Protein AF-A0A1Y2AE54-F1 (afdb_monomer_lite)

pLDDT: mean 79.23, std 16.69, range [44.28, 97.12]

Radius of gyration: 22.43 Å; chains: 1; bounding box: 44×47×64 Å

Organism: NCBI:txid1754190

Sequence (179 aa):
MSKLYKEGVAGFPACKELGEVLSFQNQVIIDKADYLFQRYCSKDENDKYCPLSEYDFEEKESKEEFDNAINQTCKSRKCIDTAIEYFNKEINLENKVNEFQSKIKNSNMKRQFNSNDLKSEEKKEAIINFLESDYCSSQSPKKEIVKGNSREISENDAISLNYSGIFFITIALHLYYLI

Foldseek 3Di:
DVQCVVCPQCSDPVCVVVVVVVVLVVVLVVLVVVLLCLQLCFAFPVRHHQLSNPDDPPDPDDPVSVVVSLLSLLLGPSSLVSLLVSLVSVVVSVVVVVVVVVVCVVPPDDDPDDPVPPPCNVVSVVSNCVSPDPSSVVNYDPPPPPPDPDPPPPPPPPPPPPPPCVVVVVVVVVVVVVD

Secondary structure (DSSP, 8-state):
-HHHHHHGGGGSGGGHHHHHHHHHHHHHHHHHHHHHHHHHT-B-TTSPBPHHHH--SSS---HHHHHHHHHHHTT-HHHHHHHHHHHHHHHHHHHHHHHHHHHHHTTT-------TT---HHHHHHHHHHHHSHHHHHHSPP------------TT--------THHHHHHHHHHHHT-

Structure (mmCIF, N/CA/C/O backbone):
data_AF-A0A1Y2AE54-F1
#
_entry.id   AF-A0A1Y2AE54-F1
#
loop_
_atom_site.group_PDB
_atom_site.id
_atom_site.type_symbol
_atom_site.label_atom_id
_atom_site.label_alt_id
_atom_site.label_comp_id
_atom_site.label_asym_id
_atom_site.label_entity_id
_atom_site.label_seq_id
_atom_site.pdbx_PDB_ins_code
_atom_site.Cartn_x
_atom_site.Cartn_y
_atom_site.Cartn_z
_atom_site.occupancy
_atom_site.B_iso_or_equiv
_atom_site.auth_seq_id
_atom_site.auth_comp_id
_atom_site.auth_asym_id
_atom_site.auth_atom_id
_atom_site.pdbx_PDB_model_num
ATOM 1 N N . MET A 1 1 ? 14.045 -11.662 -42.373 1.00 51.47 1 MET A N 1
ATOM 2 C CA . MET A 1 1 ? 12.891 -11.507 -41.454 1.00 51.47 1 MET A CA 1
ATOM 3 C C . MET A 1 1 ? 12.830 -12.542 -40.325 1.00 51.47 1 MET A C 1
ATOM 5 O O . MET A 1 1 ? 12.319 -12.189 -39.275 1.00 51.47 1 MET A O 1
ATOM 9 N N . SER A 1 2 ? 13.368 -13.766 -40.450 1.00 60.09 2 SER A N 1
ATOM 10 C CA . SER A 1 2 ? 13.241 -14.785 -39.380 1.00 60.09 2 SER A CA 1
ATOM 11 C C . SER A 1 2 ? 13.995 -14.473 -38.076 1.00 60.09 2 SER A C 1
ATOM 13 O O . SER A 1 2 ? 13.595 -14.947 -37.019 1.00 60.09 2 SER A O 1
ATOM 15 N N . LYS A 1 3 ? 15.061 -13.665 -38.133 1.00 58.34 3 LYS A N 1
ATOM 16 C CA . LYS A 1 3 ? 15.892 -13.328 -36.967 1.00 58.34 3 LYS A CA 1
ATOM 17 C C . LYS A 1 3 ? 15.163 -12.422 -35.961 1.00 58.34 3 LYS A C 1
ATOM 19 O O . LYS A 1 3 ? 15.177 -12.701 -34.774 1.00 58.34 3 LYS A O 1
ATOM 24 N N . LEU A 1 4 ? 14.406 -11.442 -36.462 1.00 58.03 4 LEU A N 1
ATOM 25 C CA . LEU A 1 4 ? 13.514 -10.571 -35.679 1.00 58.03 4 LEU A CA 1
ATOM 26 C C . LEU A 1 4 ? 12.412 -11.356 -34.950 1.00 58.03 4 LEU A C 1
ATOM 28 O O . LEU A 1 4 ? 12.081 -11.053 -33.812 1.00 58.03 4 LEU A O 1
ATOM 32 N N . TYR A 1 5 ? 11.868 -12.385 -35.601 1.00 57.97 5 TYR A N 1
ATOM 33 C CA . TYR A 1 5 ? 10.798 -13.215 -35.040 1.00 57.97 5 TYR A CA 1
ATOM 34 C C . TYR A 1 5 ? 11.308 -14.212 -33.988 1.00 57.97 5 TYR A C 1
ATOM 36 O O . TYR A 1 5 ? 10.562 -14.599 -33.097 1.00 57.97 5 TYR A O 1
ATOM 44 N N . LYS A 1 6 ? 12.576 -14.637 -34.092 1.00 63.84 6 LYS A N 1
ATOM 45 C CA . LYS A 1 6 ? 13.209 -15.561 -33.138 1.00 63.84 6 LYS A CA 1
ATOM 46 C C . LYS A 1 6 ? 13.850 -14.859 -31.943 1.00 63.84 6 LYS A C 1
ATOM 48 O O . LYS A 1 6 ? 13.811 -15.397 -30.847 1.00 63.84 6 LYS A O 1
ATOM 53 N N . GLU A 1 7 ? 14.457 -13.696 -32.159 1.00 71.62 7 GLU A N 1
ATOM 54 C CA . GLU A 1 7 ? 15.211 -12.966 -31.128 1.00 71.62 7 GLU A CA 1
ATOM 55 C C . GLU A 1 7 ? 14.394 -11.816 -30.509 1.00 71.62 7 GLU A C 1
ATOM 57 O O . GLU A 1 7 ? 14.779 -11.261 -29.481 1.00 71.62 7 GLU A O 1
ATOM 62 N N . GLY A 1 8 ? 13.250 -11.460 -31.108 1.00 72.44 8 GLY A N 1
ATOM 63 C CA . GLY A 1 8 ? 12.409 -10.351 -30.665 1.00 72.44 8 GLY A CA 1
ATOM 64 C C . GLY A 1 8 ? 13.127 -9.000 -30.738 1.00 72.44 8 GLY A C 1
ATOM 65 O O . GLY A 1 8 ? 14.114 -8.822 -31.456 1.00 72.44 8 GLY A O 1
ATOM 66 N N . VAL A 1 9 ? 12.647 -8.027 -29.959 1.00 69.50 9 VAL A N 1
ATOM 67 C CA . VAL A 1 9 ? 13.290 -6.704 -29.846 1.00 69.50 9 VAL A CA 1
ATOM 68 C C . VAL A 1 9 ? 14.679 -6.771 -29.197 1.00 69.50 9 VAL A C 1
ATOM 70 O O . VAL A 1 9 ? 15.500 -5.892 -29.437 1.00 69.50 9 VAL A O 1
ATOM 73 N N . ALA A 1 10 ? 14.989 -7.838 -28.452 1.00 65.50 10 ALA A N 1
ATOM 74 C CA . ALA A 1 10 ? 16.299 -8.058 -27.835 1.00 65.50 10 ALA A CA 1
ATOM 75 C C . ALA A 1 10 ? 17.421 -8.349 -28.854 1.00 65.50 10 ALA A C 1
ATOM 77 O O . ALA A 1 10 ? 18.598 -8.215 -28.523 1.00 65.50 10 ALA A O 1
ATOM 78 N N . GLY A 1 11 ? 17.075 -8.696 -30.102 1.00 73.12 11 GLY A N 1
ATOM 79 C CA . GLY A 1 11 ? 18.039 -8.891 -31.191 1.00 73.12 11 GLY A CA 1
ATOM 80 C C . GLY A 1 11 ? 18.739 -7.604 -31.655 1.00 73.12 11 GLY A C 1
ATOM 81 O O . GLY A 1 11 ? 19.731 -7.674 -32.384 1.00 73.12 11 GLY A O 1
ATOM 82 N N . PHE A 1 12 ? 18.266 -6.423 -31.236 1.00 74.38 12 PHE A N 1
ATOM 83 C CA . PHE A 1 12 ? 18.930 -5.151 -31.520 1.00 74.38 12 PHE A CA 1
ATOM 84 C C . PHE A 1 12 ? 19.841 -4.742 -30.357 1.00 74.38 12 PHE A C 1
ATOM 86 O O . PHE A 1 12 ? 19.345 -4.555 -29.246 1.00 74.38 12 PHE A O 1
ATOM 93 N N . PRO A 1 13 ? 21.146 -4.494 -30.593 1.00 74.12 13 PRO A N 1
ATOM 94 C CA . PRO A 1 13 ? 22.063 -4.022 -29.552 1.00 74.12 13 PRO A CA 1
ATOM 95 C C . PRO A 1 13 ? 21.570 -2.758 -28.834 1.00 74.12 13 PRO A C 1
ATOM 97 O O . PRO A 1 13 ? 21.736 -2.638 -27.625 1.00 74.12 13 PRO A O 1
ATOM 100 N N . ALA A 1 14 ? 20.893 -1.861 -29.560 1.00 69.94 14 ALA A N 1
ATOM 101 C CA . ALA A 1 14 ? 20.285 -0.646 -29.015 1.00 69.94 14 ALA A CA 1
ATOM 102 C C . ALA A 1 14 ? 19.081 -0.906 -28.085 1.00 69.94 14 ALA A C 1
ATOM 104 O O . ALA A 1 14 ? 18.692 -0.024 -27.328 1.00 69.94 14 ALA A O 1
ATOM 105 N N . CYS A 1 15 ? 18.489 -2.102 -28.131 1.00 71.62 15 CYS A N 1
ATOM 106 C CA . CYS A 1 15 ? 17.333 -2.503 -27.328 1.00 71.62 15 CYS A CA 1
ATOM 107 C C . CYS A 1 15 ? 17.693 -3.535 -26.250 1.00 71.62 15 CYS A C 1
ATOM 109 O O . CYS A 1 15 ? 16.804 -4.015 -25.550 1.00 71.62 15 CYS A O 1
ATOM 111 N N . LYS A 1 16 ? 18.978 -3.879 -26.087 1.00 73.06 16 LYS A N 1
ATOM 112 C CA . LYS A 1 16 ? 19.415 -4.856 -25.080 1.00 73.06 16 LYS A CA 1
ATOM 113 C C . LYS A 1 16 ? 19.044 -4.416 -23.657 1.00 73.06 16 LYS A C 1
ATOM 115 O O . LYS A 1 16 ? 18.603 -5.240 -22.867 1.00 73.06 16 LYS A O 1
ATOM 120 N N . GLU A 1 17 ? 19.147 -3.118 -23.369 1.00 73.56 17 GLU A N 1
ATOM 121 C CA . GLU A 1 17 ? 18.760 -2.521 -22.079 1.00 73.56 17 GLU A CA 1
ATOM 122 C C . GLU A 1 17 ? 17.235 -2.350 -21.937 1.00 73.56 17 GLU A C 1
ATOM 124 O O . GLU A 1 17 ? 16.709 -2.301 -20.828 1.00 73.56 17 GLU A O 1
ATOM 129 N N . LEU A 1 18 ? 16.491 -2.330 -23.051 1.00 77.56 18 LEU A N 1
ATOM 130 C CA . LEU A 1 18 ? 15.035 -2.159 -23.037 1.00 77.56 18 LEU A CA 1
ATOM 131 C C . LEU A 1 18 ? 14.323 -3.356 -22.394 1.00 77.56 18 LEU A C 1
ATOM 133 O O . LEU A 1 18 ? 13.308 -3.175 -21.729 1.00 77.56 18 LEU A O 1
ATOM 137 N N . GLY A 1 19 ? 14.859 -4.569 -22.560 1.00 80.50 19 GLY A N 1
ATOM 138 C CA . GLY A 1 19 ? 14.295 -5.771 -21.941 1.00 80.50 19 GLY A CA 1
ATOM 139 C C . GLY A 1 19 ? 14.296 -5.705 -20.411 1.00 80.50 19 GLY A C 1
ATOM 140 O O . GLY A 1 19 ? 13.299 -6.055 -19.785 1.00 80.50 19 GLY A O 1
ATOM 141 N N . GLU A 1 20 ? 15.377 -5.196 -19.816 1.00 82.44 20 GLU A N 1
ATOM 142 C CA . GLU A 1 20 ? 15.493 -5.024 -18.364 1.00 82.44 20 GLU A CA 1
ATOM 143 C C . GLU A 1 20 ? 14.524 -3.951 -17.850 1.00 82.44 20 GLU A C 1
ATOM 145 O O . GLU A 1 20 ? 13.808 -4.184 -16.877 1.00 82.44 20 GLU A O 1
ATOM 150 N N . VAL A 1 21 ? 14.422 -2.818 -18.556 1.00 84.50 21 VAL A N 1
ATOM 151 C CA . VAL A 1 21 ? 13.460 -1.746 -18.240 1.00 84.50 21 VAL A CA 1
ATOM 152 C C . VAL A 1 21 ? 12.022 -2.253 -18.275 1.00 84.50 21 VAL A C 1
ATOM 154 O O . VAL A 1 21 ? 11.271 -2.012 -17.332 1.00 84.50 21 VAL A O 1
ATOM 157 N N . LEU A 1 22 ? 11.639 -2.973 -19.331 1.00 82.75 22 LEU A N 1
ATOM 158 C CA . LEU A 1 22 ? 10.286 -3.511 -19.472 1.00 82.75 22 LEU A CA 1
ATOM 159 C C . LEU A 1 22 ? 9.982 -4.571 -18.410 1.00 82.75 22 LEU A C 1
ATOM 161 O O . LEU A 1 22 ? 8.904 -4.556 -17.822 1.00 82.75 22 LEU A O 1
ATOM 165 N N . SER A 1 23 ? 10.933 -5.466 -18.126 1.00 83.81 23 SER A N 1
ATOM 166 C CA . SER A 1 23 ? 10.771 -6.467 -17.069 1.00 83.81 23 SER A CA 1
ATOM 167 C C . SER A 1 23 ? 10.585 -5.810 -15.704 1.00 83.81 23 SER A C 1
ATOM 169 O O . SER A 1 23 ? 9.710 -6.220 -14.944 1.00 83.81 23 SER A O 1
ATOM 171 N N . PHE A 1 24 ? 11.371 -4.774 -15.401 1.00 88.06 24 PHE A N 1
ATOM 172 C CA . PHE A 1 24 ? 11.239 -4.025 -14.158 1.00 88.06 24 PHE A CA 1
ATOM 173 C C . PHE A 1 24 ? 9.890 -3.302 -14.072 1.00 88.06 24 PHE A C 1
ATOM 175 O O . PHE A 1 24 ? 9.210 -3.399 -13.056 1.00 88.06 24 PHE A O 1
ATOM 182 N N . GLN A 1 25 ? 9.460 -2.626 -15.142 1.00 84.75 25 GLN A N 1
ATOM 183 C CA . GLN A 1 25 ? 8.153 -1.960 -15.190 1.00 84.75 25 GLN A CA 1
ATOM 184 C C . GLN A 1 25 ? 6.997 -2.940 -14.975 1.00 84.75 25 GLN A C 1
ATOM 186 O O . GLN A 1 25 ? 6.091 -2.648 -14.199 1.00 84.75 25 GLN A O 1
ATOM 191 N N . ASN A 1 26 ? 7.046 -4.115 -15.606 1.00 85.75 26 ASN A N 1
ATOM 192 C CA . ASN A 1 26 ? 6.040 -5.154 -15.403 1.00 85.75 26 ASN A CA 1
ATOM 193 C C . AS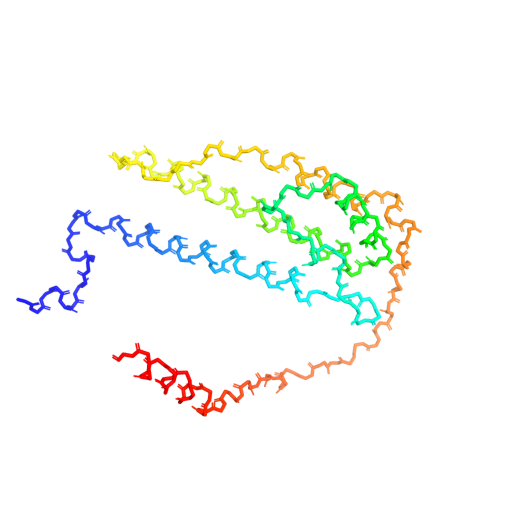N A 1 26 ? 6.018 -5.640 -13.951 1.00 85.75 26 ASN A C 1
ATOM 195 O O . ASN A 1 26 ? 4.940 -5.775 -13.380 1.00 85.75 26 ASN A O 1
ATOM 199 N N . GLN A 1 27 ? 7.188 -5.846 -13.335 1.00 89.69 27 GLN A N 1
ATOM 200 C CA . GLN A 1 27 ? 7.260 -6.226 -11.925 1.00 89.69 27 GLN A CA 1
ATOM 201 C C . GLN A 1 27 ? 6.668 -5.141 -11.021 1.00 89.69 27 GLN A C 1
ATOM 203 O O . GLN A 1 27 ? 5.901 -5.459 -10.124 1.00 89.69 27 GLN A O 1
ATOM 208 N N . VAL A 1 28 ? 6.962 -3.865 -11.284 1.00 89.88 28 VAL A N 1
ATOM 209 C CA . VAL A 1 28 ? 6.393 -2.737 -10.530 1.00 89.88 28 VAL A CA 1
ATOM 210 C C . VAL A 1 28 ? 4.871 -2.695 -10.651 1.00 89.88 28 VAL A C 1
ATOM 212 O O . VAL A 1 28 ? 4.192 -2.454 -9.659 1.00 89.88 28 VAL A O 1
ATOM 215 N N . ILE A 1 29 ? 4.324 -2.942 -11.845 1.00 88.56 29 ILE A N 1
ATOM 216 C CA . ILE A 1 29 ? 2.872 -2.992 -12.066 1.00 88.56 29 ILE A CA 1
ATOM 217 C C . ILE A 1 29 ? 2.244 -4.145 -11.279 1.00 88.56 29 ILE A C 1
ATOM 219 O O . ILE A 1 29 ? 1.209 -3.948 -10.646 1.00 88.56 29 ILE A O 1
ATOM 223 N N . ILE A 1 30 ? 2.866 -5.327 -11.299 1.00 92.88 30 ILE A N 1
ATOM 224 C CA . ILE A 1 30 ? 2.381 -6.506 -10.571 1.00 92.88 30 ILE A CA 1
ATOM 225 C C . ILE A 1 30 ? 2.453 -6.276 -9.058 1.00 92.88 30 ILE A C 1
ATOM 227 O O . ILE A 1 30 ? 1.449 -6.469 -8.381 1.00 92.88 30 ILE A O 1
ATOM 231 N N . ASP A 1 31 ? 3.593 -5.808 -8.542 1.00 91.38 31 ASP A N 1
ATOM 232 C CA . ASP A 1 31 ? 3.779 -5.492 -7.119 1.00 91.38 31 ASP A CA 1
ATOM 233 C C . ASP A 1 31 ? 2.757 -4.434 -6.668 1.00 91.38 31 ASP A C 1
ATOM 235 O O . ASP A 1 31 ? 2.142 -4.579 -5.612 1.00 91.38 31 ASP A O 1
ATOM 239 N N . LYS A 1 32 ? 2.527 -3.398 -7.493 1.00 91.19 32 LYS A N 1
ATOM 240 C CA . LYS A 1 32 ? 1.512 -2.368 -7.235 1.00 91.19 32 LYS A CA 1
ATOM 241 C C . LYS A 1 32 ? 0.103 -2.942 -7.186 1.00 91.19 32 LYS A C 1
ATOM 243 O O . LYS A 1 32 ? -0.657 -2.614 -6.279 1.00 91.19 32 LYS A O 1
ATOM 248 N N . ALA A 1 33 ? -0.252 -3.789 -8.146 1.00 91.94 33 ALA A N 1
ATOM 249 C CA . ALA A 1 33 ? -1.556 -4.433 -8.163 1.00 91.94 33 ALA A CA 1
ATOM 250 C C . ALA A 1 33 ? -1.759 -5.315 -6.921 1.00 91.94 33 ALA A C 1
ATOM 252 O O . ALA A 1 33 ? -2.811 -5.219 -6.297 1.00 91.94 33 ALA A O 1
ATOM 253 N N . ASP A 1 34 ? -0.758 -6.113 -6.532 1.00 93.12 34 ASP A N 1
ATOM 254 C CA . ASP A 1 34 ? -0.827 -7.015 -5.373 1.00 93.12 34 ASP A CA 1
ATOM 255 C C . ASP A 1 34 ? -1.195 -6.274 -4.084 1.00 93.12 34 ASP A C 1
ATOM 257 O O . ASP A 1 34 ? -2.203 -6.591 -3.446 1.00 93.12 34 ASP A O 1
ATOM 261 N N . TYR A 1 35 ? -0.440 -5.231 -3.723 1.00 91.44 35 TYR A N 1
ATOM 262 C CA . TYR A 1 35 ? -0.724 -4.520 -2.478 1.00 91.44 35 TYR A CA 1
ATOM 263 C C . TYR A 1 35 ? -2.010 -3.684 -2.556 1.00 91.44 35 TYR A C 1
ATOM 265 O O . TYR A 1 35 ? -2.676 -3.499 -1.536 1.00 91.44 35 TYR A O 1
ATOM 273 N N . LEU A 1 36 ? -2.398 -3.189 -3.741 1.00 91.88 36 LEU A N 1
ATOM 274 C CA . LEU A 1 36 ? -3.683 -2.507 -3.915 1.00 91.88 36 LEU A CA 1
ATOM 275 C C . LEU A 1 36 ? -4.842 -3.481 -3.702 1.00 91.88 36 LEU A C 1
ATOM 277 O O . LEU A 1 36 ? -5.768 -3.158 -2.964 1.00 91.88 36 LEU A O 1
ATOM 281 N N . PHE A 1 37 ? -4.779 -4.686 -4.274 1.00 93.38 37 PHE A N 1
ATOM 282 C CA . PHE A 1 37 ? -5.780 -5.723 -4.023 1.00 93.38 37 PHE A CA 1
ATOM 283 C C . PHE A 1 37 ? -5.836 -6.099 -2.549 1.00 93.38 37 PHE A C 1
ATOM 285 O O . PHE A 1 37 ? -6.927 -6.183 -1.987 1.00 93.38 37 PHE A O 1
ATOM 292 N N . GLN A 1 38 ? -4.681 -6.269 -1.906 1.00 92.31 38 GLN A N 1
ATOM 293 C CA . GLN A 1 38 ? -4.631 -6.543 -0.477 1.00 92.31 38 GLN A CA 1
ATOM 294 C C . GLN A 1 38 ? -5.362 -5.465 0.327 1.00 92.31 38 GLN A C 1
ATOM 296 O O . GLN A 1 38 ? -6.170 -5.792 1.192 1.00 92.31 38 GLN A O 1
ATOM 301 N N . ARG A 1 39 ? -5.132 -4.187 0.015 1.00 92.94 39 ARG A N 1
ATOM 302 C CA . ARG A 1 39 ? -5.833 -3.070 0.646 1.00 92.94 39 ARG A CA 1
ATOM 303 C C . ARG A 1 39 ? -7.336 -3.111 0.366 1.00 92.94 39 ARG A C 1
ATOM 305 O O . ARG A 1 39 ? -8.116 -3.150 1.316 1.00 92.94 39 ARG A O 1
ATOM 312 N N . TYR A 1 40 ? -7.741 -3.129 -0.904 1.00 94.00 40 TYR A N 1
ATOM 313 C CA . TYR A 1 40 ? -9.147 -3.038 -1.317 1.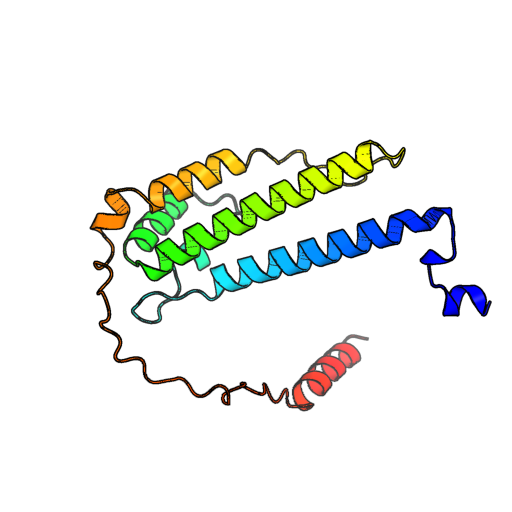00 94.00 40 TYR A CA 1
ATOM 314 C C . TYR A 1 40 ? -9.998 -4.227 -0.865 1.00 94.00 40 TYR A C 1
ATOM 316 O O . TYR A 1 40 ? -11.193 -4.087 -0.628 1.00 94.00 40 TYR A O 1
ATOM 324 N N . CYS A 1 41 ? -9.397 -5.409 -0.742 1.00 95.94 41 CYS A N 1
ATOM 325 C CA . CYS A 1 41 ? -10.107 -6.633 -0.380 1.00 95.94 41 CYS A CA 1
ATOM 326 C C . CYS A 1 41 ? -9.970 -7.008 1.100 1.00 95.94 41 CYS A C 1
ATOM 328 O O . CYS A 1 41 ? -10.467 -8.060 1.510 1.00 95.94 41 CYS A O 1
ATOM 330 N N . SER A 1 42 ? -9.304 -6.179 1.904 1.00 96.12 42 SER A N 1
ATOM 331 C CA . SER A 1 42 ? -9.106 -6.462 3.321 1.00 96.12 42 SER A CA 1
ATOM 332 C C . SER A 1 42 ? -10.375 -6.286 4.138 1.00 96.12 42 SER A C 1
ATOM 334 O O . SER A 1 42 ? -11.166 -5.366 3.920 1.00 96.12 42 SER A O 1
ATOM 336 N N . LYS A 1 43 ? -10.555 -7.192 5.100 1.00 97.06 43 LYS A N 1
ATOM 337 C CA . LYS A 1 43 ? -11.703 -7.210 5.998 1.00 97.06 43 LYS A CA 1
ATOM 338 C C . LYS A 1 43 ? -11.279 -7.311 7.458 1.00 97.06 43 LYS A C 1
ATOM 340 O O . LYS A 1 43 ? -10.263 -7.930 7.785 1.00 97.06 43 LYS A O 1
ATOM 345 N N . ASP A 1 44 ? -12.097 -6.728 8.322 1.00 96.62 44 ASP A N 1
ATOM 346 C CA . ASP A 1 44 ? -11.943 -6.729 9.768 1.00 96.62 44 ASP A CA 1
ATOM 347 C C . ASP A 1 44 ? -12.285 -8.099 10.395 1.00 96.62 44 ASP A C 1
ATOM 349 O O . ASP A 1 44 ? -12.471 -9.130 9.736 1.00 96.62 44 ASP A O 1
ATOM 353 N N . GLU A 1 45 ? -12.320 -8.150 11.724 1.00 95.19 45 GLU A N 1
ATOM 354 C CA . GLU A 1 45 ? -12.695 -9.338 12.491 1.00 95.19 45 GLU A CA 1
ATOM 355 C C . GLU A 1 45 ? -14.163 -9.754 12.288 1.00 95.19 45 GLU A C 1
ATOM 357 O O . GLU A 1 45 ? -14.505 -10.902 12.565 1.00 95.19 45 GLU A O 1
ATOM 362 N N . ASN A 1 46 ? -15.005 -8.857 11.771 1.00 95.94 46 ASN A N 1
ATOM 363 C CA . ASN A 1 46 ? -16.445 -9.023 11.580 1.00 95.94 46 ASN A CA 1
ATOM 364 C C . ASN A 1 46 ? -16.843 -9.151 10.096 1.00 95.94 46 ASN A C 1
ATOM 366 O O . ASN A 1 46 ? -18.015 -8.962 9.766 1.00 95.94 46 ASN A O 1
ATOM 370 N N . ASP A 1 47 ? -15.889 -9.458 9.211 1.00 96.25 47 ASP A N 1
ATOM 371 C CA . ASP A 1 47 ? -16.078 -9.593 7.758 1.00 96.25 47 ASP A CA 1
ATOM 372 C C . ASP A 1 47 ? -16.547 -8.301 7.046 1.00 96.25 47 ASP A C 1
ATOM 374 O O . ASP A 1 47 ? -17.076 -8.346 5.933 1.00 96.25 47 ASP A O 1
ATOM 378 N N . LYS A 1 48 ? -16.323 -7.131 7.657 1.00 97.12 48 LYS A N 1
ATOM 379 C CA . LYS A 1 48 ? -16.547 -5.816 7.037 1.00 97.12 48 LYS A CA 1
ATOM 380 C C . LYS A 1 48 ? -15.266 -5.311 6.394 1.00 97.12 48 LYS A C 1
ATOM 382 O O . LYS A 1 48 ? -14.186 -5.549 6.922 1.00 97.12 48 LYS A O 1
ATOM 387 N N . TYR A 1 49 ? -15.375 -4.595 5.278 1.00 97.12 49 TYR A N 1
ATOM 388 C CA . TYR A 1 49 ? -14.207 -4.003 4.627 1.00 97.12 49 TYR A CA 1
ATOM 389 C C . TYR A 1 49 ? -13.485 -3.017 5.545 1.00 97.12 49 TYR A C 1
ATOM 391 O O . TYR A 1 49 ? -14.107 -2.303 6.335 1.00 97.12 49 TYR A O 1
ATOM 399 N N . CYS A 1 50 ? -12.156 -3.001 5.454 1.00 97.06 50 CYS A N 1
ATOM 400 C CA . CYS A 1 50 ? -11.354 -2.090 6.254 1.00 97.06 50 CYS A CA 1
ATOM 401 C C . CYS A 1 50 ? -11.585 -0.636 5.814 1.00 97.06 50 CYS A C 1
ATOM 403 O O . CYS A 1 50 ? -11.578 -0.373 4.616 1.00 97.06 50 CYS A O 1
ATOM 405 N N . PRO A 1 51 ? -11.714 0.337 6.729 1.00 95.56 51 PRO A N 1
ATOM 406 C CA . PRO A 1 51 ? -12.059 1.717 6.364 1.00 95.56 51 PRO A CA 1
ATOM 407 C C . PRO A 1 51 ? -11.096 2.372 5.362 1.00 95.56 51 PRO A C 1
ATOM 409 O O . PRO A 1 51 ? -11.524 3.079 4.458 1.00 95.56 51 PRO A O 1
ATOM 412 N N . LEU A 1 52 ? -9.793 2.085 5.456 1.00 92.38 52 LEU A N 1
ATOM 413 C CA . LEU A 1 52 ? -8.805 2.573 4.487 1.00 92.38 52 LEU A CA 1
ATOM 414 C C . LEU A 1 52 ? -8.930 1.960 3.085 1.00 92.38 52 LEU A C 1
ATOM 416 O O . LEU A 1 52 ? -8.274 2.449 2.168 1.00 92.38 52 LEU A O 1
ATOM 420 N N . SER A 1 53 ? -9.712 0.896 2.895 1.00 91.69 53 SER A N 1
ATOM 421 C CA . SER A 1 53 ? -9.972 0.327 1.567 1.00 91.69 53 SER A CA 1
ATOM 422 C C . SER A 1 53 ? -10.869 1.227 0.716 1.00 91.69 53 SER A C 1
ATOM 424 O O . SER A 1 53 ? -10.735 1.229 -0.500 1.00 91.69 53 SER A O 1
ATOM 426 N N . GLU A 1 54 ? -11.730 2.027 1.344 1.00 85.25 54 GLU A N 1
ATOM 427 C CA . GLU A 1 54 ? -12.703 2.885 0.654 1.00 85.25 54 GLU A CA 1
ATOM 428 C C . GLU A 1 54 ? -12.163 4.292 0.363 1.00 85.25 54 GLU A C 1
ATOM 430 O O . GLU A 1 54 ? -12.746 5.011 -0.436 1.00 85.25 54 GLU A O 1
ATOM 435 N N . TYR A 1 55 ? -11.050 4.674 0.994 1.00 84.94 55 TYR A N 1
ATOM 436 C CA . TYR A 1 55 ? -10.431 5.993 0.842 1.00 84.94 55 TYR A CA 1
ATOM 437 C C . TYR A 1 55 ? -9.721 6.119 -0.519 1.00 84.94 55 TYR A C 1
ATOM 439 O O . TYR A 1 55 ? -8.961 5.220 -0.878 1.00 84.94 55 TYR A O 1
ATOM 447 N N . ASP A 1 56 ? -9.872 7.204 -1.276 1.00 79.12 56 ASP A N 1
ATOM 448 C CA . ASP A 1 56 ? -9.037 7.435 -2.462 1.00 79.12 56 ASP A CA 1
ATOM 449 C C . ASP A 1 56 ? -7.899 8.414 -2.138 1.00 79.12 56 ASP A C 1
ATOM 451 O O . ASP A 1 56 ? -8.107 9.570 -1.781 1.00 79.12 56 ASP A O 1
ATOM 455 N N . PHE A 1 57 ? -6.651 7.950 -2.263 1.00 72.81 57 PHE A N 1
ATOM 456 C CA . PHE A 1 57 ? -5.476 8.794 -2.019 1.00 72.81 57 PHE A CA 1
ATOM 457 C C . PHE A 1 57 ? -5.174 9.750 -3.184 1.00 72.81 57 PHE A C 1
ATOM 459 O O . PHE A 1 57 ? -4.347 10.650 -3.019 1.00 72.81 57 PHE A O 1
ATOM 466 N N . GLU A 1 58 ? -5.781 9.540 -4.357 1.00 68.62 58 GLU A N 1
ATOM 467 C CA . GLU A 1 58 ? -5.551 10.355 -5.555 1.00 68.62 58 GLU A CA 1
ATOM 468 C C . GLU A 1 58 ? -6.511 11.556 -5.647 1.00 68.62 58 GLU A C 1
ATOM 470 O O . GLU A 1 58 ? -6.195 12.551 -6.310 1.00 68.62 58 GLU A O 1
ATOM 475 N N . GLU A 1 59 ? -7.645 11.524 -4.940 1.00 67.50 59 GLU A N 1
ATOM 476 C CA . GLU A 1 59 ? -8.586 12.641 -4.886 1.00 67.50 59 GLU A CA 1
ATOM 477 C C . GLU A 1 59 ? -8.209 13.655 -3.791 1.00 67.50 59 GLU A C 1
ATOM 479 O O . GLU A 1 59 ? -7.561 13.343 -2.792 1.00 67.50 59 GLU A O 1
ATOM 484 N N . LYS A 1 60 ? -8.598 14.927 -3.975 1.00 62.22 60 LYS A N 1
ATOM 485 C CA . LYS A 1 60 ? -8.472 15.972 -2.939 1.00 62.22 60 LYS A CA 1
ATOM 486 C C . LYS A 1 60 ? -9.508 15.738 -1.836 1.00 62.22 60 LYS A C 1
ATOM 488 O O . LYS A 1 60 ? -10.352 16.599 -1.591 1.00 62.22 60 LYS A O 1
ATOM 493 N N . GLU A 1 61 ? -9.463 14.576 -1.209 1.00 66.25 61 GLU A N 1
ATOM 494 C CA . GLU A 1 61 ? -10.298 14.273 -0.063 1.00 66.25 61 GLU A CA 1
ATOM 495 C C . GLU A 1 61 ? -9.921 15.175 1.112 1.00 66.25 61 GLU A C 1
ATOM 497 O O . GLU A 1 61 ? -8.792 15.675 1.248 1.00 66.25 61 GLU A O 1
ATOM 502 N N . SER A 1 62 ? -10.910 15.448 1.955 1.00 81.69 62 SER A N 1
ATOM 503 C CA . SER A 1 62 ? -10.697 16.296 3.112 1.00 81.69 62 SER A CA 1
ATOM 504 C C . SER A 1 62 ? -9.786 15.582 4.113 1.00 81.69 62 SER A C 1
ATOM 506 O O . SER A 1 62 ? -9.855 14.370 4.320 1.00 81.69 62 SER A O 1
ATOM 508 N N . LYS A 1 63 ? -8.934 16.351 4.798 1.00 84.12 63 LYS A N 1
ATOM 509 C CA . LYS A 1 63 ? -8.133 15.833 5.916 1.00 84.12 63 LYS A CA 1
ATOM 510 C C . LYS A 1 63 ? -9.012 15.120 6.961 1.00 84.12 63 LYS A C 1
ATOM 512 O O . LYS A 1 63 ? -8.572 14.163 7.579 1.00 84.12 63 LYS A O 1
ATOM 517 N N . GLU A 1 64 ? -10.249 15.581 7.134 1.00 88.62 64 GLU A N 1
ATOM 518 C CA . GLU A 1 64 ? -11.218 15.010 8.069 1.00 88.62 64 GLU A CA 1
ATOM 519 C C . GLU A 1 64 ? -11.660 13.592 7.678 1.00 88.62 64 GLU A C 1
ATOM 521 O O . GLU A 1 64 ? -11.701 12.715 8.541 1.00 88.62 64 GLU A O 1
ATOM 526 N N . GLU A 1 65 ? -11.934 13.339 6.395 1.00 89.31 65 GLU A N 1
ATOM 527 C CA . GLU A 1 65 ? -12.264 11.995 5.895 1.00 89.31 65 GLU A CA 1
ATOM 528 C C . GLU A 1 65 ? -11.100 11.029 6.109 1.00 89.31 65 GLU A C 1
ATOM 530 O O . GLU A 1 65 ? -11.304 9.918 6.606 1.00 89.31 65 GLU A O 1
ATOM 535 N N . PHE A 1 66 ? -9.875 11.487 5.835 1.00 89.94 66 PHE A N 1
ATOM 536 C CA . PHE A 1 66 ? -8.673 10.694 6.068 1.00 89.94 66 PHE A CA 1
ATOM 537 C C . PHE A 1 66 ? -8.481 10.356 7.547 1.00 89.94 66 PHE A C 1
ATOM 539 O O . PHE A 1 66 ? -8.332 9.187 7.914 1.00 89.94 66 PHE A O 1
ATOM 546 N N . ASP A 1 67 ? -8.528 11.375 8.408 1.00 90.31 67 ASP A N 1
ATOM 547 C CA . ASP A 1 67 ? -8.369 11.218 9.851 1.00 90.31 67 ASP A CA 1
ATOM 548 C C . ASP A 1 67 ? -9.460 10.282 10.408 1.00 90.31 67 ASP A C 1
ATOM 550 O O . ASP A 1 67 ? -9.189 9.433 11.262 1.00 90.31 67 ASP A O 1
ATOM 554 N N . ASN A 1 68 ? -10.694 10.365 9.897 1.00 93.25 68 ASN A N 1
ATOM 555 C CA . ASN A 1 68 ? -11.762 9.440 10.264 1.00 93.25 68 ASN A CA 1
ATOM 556 C C . ASN A 1 68 ? -11.470 8.006 9.794 1.00 93.25 68 ASN A C 1
ATOM 558 O O . ASN A 1 68 ? -11.566 7.088 10.607 1.00 93.25 68 ASN A O 1
ATOM 562 N N . ALA A 1 69 ? -11.076 7.787 8.536 1.00 94.06 69 ALA A N 1
ATOM 563 C CA . ALA A 1 69 ? -10.753 6.453 8.020 1.00 94.06 69 ALA A CA 1
ATOM 564 C C . ALA A 1 69 ? -9.622 5.784 8.822 1.00 94.06 69 ALA A C 1
ATOM 566 O O . ALA A 1 69 ? -9.709 4.603 9.178 1.00 94.06 69 ALA A O 1
ATOM 567 N N . ILE A 1 70 ? -8.598 6.555 9.188 1.00 94.12 70 ILE A N 1
ATOM 568 C CA . ILE A 1 70 ? -7.510 6.117 10.065 1.00 94.12 70 ILE A CA 1
ATOM 569 C C . ILE A 1 70 ? -8.038 5.743 11.457 1.00 94.12 70 ILE A C 1
ATOM 571 O O . ILE A 1 70 ? -7.784 4.640 11.944 1.00 94.12 70 ILE A O 1
ATOM 575 N N . ASN A 1 71 ? -8.843 6.605 12.079 1.00 95.44 71 ASN A N 1
ATOM 576 C CA . ASN A 1 71 ? -9.407 6.334 13.403 1.00 95.44 71 ASN A CA 1
ATOM 577 C C . ASN A 1 71 ? -10.345 5.117 13.414 1.00 95.44 71 ASN A C 1
ATOM 579 O O . ASN A 1 71 ? -10.344 4.347 14.374 1.00 95.44 71 ASN A O 1
ATOM 583 N N . GLN A 1 72 ? -11.140 4.906 12.360 1.00 96.12 72 GLN A N 1
ATOM 584 C CA . GLN A 1 72 ? -11.965 3.701 12.233 1.00 96.12 72 GLN A CA 1
ATOM 585 C C . GLN A 1 72 ? -11.102 2.453 12.028 1.00 96.12 72 GLN A C 1
ATOM 587 O O . GLN A 1 72 ? -11.396 1.411 12.610 1.00 96.12 72 GLN A O 1
ATOM 592 N N . THR A 1 73 ? -10.014 2.558 11.259 1.00 96.44 73 THR A N 1
ATOM 593 C CA . THR A 1 73 ? -9.048 1.464 11.073 1.00 96.44 73 THR A CA 1
ATOM 594 C C . THR A 1 73 ? -8.460 1.021 12.410 1.00 96.44 73 THR A C 1
ATOM 596 O O . THR A 1 73 ? -8.370 -0.177 12.662 1.00 96.44 73 THR A O 1
ATOM 599 N N . CYS A 1 74 ? -8.180 1.959 13.320 1.00 97.06 74 CYS A N 1
ATOM 600 C CA . CYS A 1 74 ? -7.648 1.663 14.653 1.00 97.06 74 CYS A CA 1
ATOM 601 C C . CYS A 1 74 ? -8.570 0.820 15.554 1.00 97.06 74 CYS A C 1
ATOM 603 O O . CYS A 1 74 ? -8.130 0.314 16.586 1.00 97.06 74 CYS A O 1
ATOM 605 N N . LYS A 1 75 ? -9.834 0.619 15.168 1.00 96.56 75 LYS A N 1
ATOM 606 C CA . LYS A 1 75 ? -10.785 -0.236 15.896 1.00 96.56 75 LYS A CA 1
ATOM 607 C C . LYS A 1 75 ? -10.676 -1.716 15.526 1.00 96.56 75 LYS A C 1
ATOM 609 O O . LYS A 1 75 ? -11.257 -2.547 16.218 1.00 96.56 75 LYS A O 1
ATOM 614 N N . SER A 1 76 ? -9.948 -2.055 14.462 1.00 97.06 76 SER A N 1
ATOM 615 C CA . SER A 1 76 ? -9.749 -3.430 14.000 1.00 97.06 76 SER A CA 1
ATOM 616 C C . SER A 1 76 ? -8.266 -3.762 13.942 1.00 97.06 76 SER A C 1
ATOM 618 O O . SER A 1 76 ? -7.484 -3.070 13.291 1.00 97.06 76 SER A O 1
ATOM 620 N N . ARG A 1 77 ? -7.865 -4.863 14.582 1.00 95.44 77 ARG A N 1
ATOM 621 C CA . ARG A 1 77 ? -6.466 -5.290 14.570 1.00 95.44 77 ARG A CA 1
ATOM 622 C C . ARG A 1 77 ? -6.055 -5.772 13.182 1.00 95.44 77 ARG A C 1
ATOM 624 O O . ARG A 1 77 ? -4.983 -5.402 12.716 1.00 95.44 77 ARG A O 1
ATOM 631 N N . LYS A 1 78 ? -6.915 -6.537 12.505 1.00 96.25 78 LYS A N 1
ATOM 632 C CA . LYS A 1 78 ? -6.688 -6.973 11.120 1.00 96.25 78 LYS A CA 1
ATOM 633 C C . LYS A 1 78 ? -6.517 -5.790 10.174 1.00 96.25 78 LYS A C 1
ATOM 635 O O . LYS A 1 78 ? -5.627 -5.825 9.325 1.00 96.25 78 LYS A O 1
ATOM 640 N N . CYS A 1 79 ? -7.333 -4.746 10.325 1.00 97.06 79 CYS A N 1
ATOM 641 C CA . CYS A 1 79 ? -7.208 -3.563 9.481 1.00 97.06 79 CYS A CA 1
ATOM 642 C C . CYS A 1 79 ? -5.946 -2.753 9.795 1.00 97.06 79 CYS A C 1
ATOM 644 O O . CYS A 1 79 ? -5.308 -2.290 8.855 1.00 97.06 79 CYS A O 1
ATOM 646 N N . ILE A 1 80 ? -5.539 -2.640 11.068 1.00 96.94 80 ILE A N 1
ATOM 647 C CA . ILE A 1 80 ? -4.238 -2.056 11.443 1.00 96.94 80 ILE A CA 1
ATOM 648 C C . ILE A 1 80 ? -3.094 -2.824 10.772 1.00 96.94 80 ILE A C 1
ATOM 650 O O . ILE A 1 80 ? -2.292 -2.223 10.060 1.00 96.94 80 ILE A O 1
ATOM 654 N N . ASP A 1 81 ? -3.034 -4.146 10.968 1.00 96.44 81 ASP A N 1
ATOM 655 C CA . ASP A 1 81 ? -1.940 -4.981 10.459 1.00 96.44 81 ASP A CA 1
ATOM 656 C C . ASP A 1 81 ? -1.867 -4.907 8.921 1.00 96.44 81 ASP A C 1
ATOM 658 O O . ASP A 1 81 ? -0.790 -4.737 8.351 1.00 96.44 81 ASP A O 1
ATOM 662 N N . THR A 1 82 ? -3.022 -4.941 8.249 1.00 96.25 82 THR A N 1
ATOM 663 C CA . THR A 1 82 ? -3.089 -4.821 6.787 1.00 96.25 82 THR A CA 1
ATOM 664 C C . THR A 1 82 ? -2.656 -3.441 6.298 1.00 96.25 82 THR A C 1
ATOM 666 O O . THR A 1 82 ? -1.934 -3.341 5.309 1.00 96.25 82 THR A O 1
ATOM 669 N N . ALA A 1 83 ? -3.088 -2.368 6.966 1.00 95.94 83 ALA A N 1
ATOM 670 C CA . ALA A 1 83 ? -2.717 -1.010 6.585 1.00 95.94 83 ALA A CA 1
ATOM 671 C C . ALA A 1 83 ? -1.204 -0.789 6.718 1.00 95.94 83 ALA A C 1
ATOM 673 O O . ALA A 1 83 ? -0.581 -0.246 5.807 1.00 95.94 83 ALA A O 1
ATOM 674 N N . ILE A 1 84 ? -0.599 -1.272 7.807 1.00 96.38 84 ILE A N 1
ATOM 675 C CA . ILE A 1 84 ? 0.855 -1.234 8.003 1.00 96.38 84 ILE A CA 1
ATOM 676 C C . ILE A 1 84 ? 1.568 -2.016 6.894 1.00 96.38 84 ILE A C 1
ATOM 678 O O . ILE A 1 84 ? 2.527 -1.513 6.307 1.00 96.38 84 ILE A O 1
ATOM 682 N N . GLU A 1 85 ? 1.107 -3.227 6.568 1.00 96.38 85 GLU A N 1
ATOM 683 C CA . GLU A 1 85 ? 1.697 -4.015 5.482 1.00 96.38 85 GLU A CA 1
ATOM 684 C C . GLU A 1 85 ? 1.592 -3.296 4.129 1.00 96.38 85 GLU A C 1
ATOM 686 O O . GLU A 1 85 ? 2.583 -3.224 3.400 1.00 96.38 85 GLU A O 1
ATOM 691 N N . TYR A 1 86 ? 0.431 -2.713 3.821 1.00 94.69 86 TYR A N 1
ATOM 692 C CA . TYR A 1 86 ? 0.205 -1.916 2.615 1.00 94.69 86 TYR A CA 1
ATOM 693 C C . TYR A 1 86 ? 1.220 -0.770 2.498 1.00 94.69 86 TYR A C 1
ATOM 695 O O . TYR A 1 86 ? 1.932 -0.689 1.495 1.00 94.69 86 TYR A O 1
ATOM 703 N N . PHE A 1 87 ? 1.346 0.076 3.527 1.00 93.62 87 PHE A N 1
ATOM 704 C CA . PHE A 1 87 ? 2.260 1.221 3.479 1.00 93.62 87 PHE A CA 1
ATOM 705 C C . PHE A 1 87 ? 3.725 0.782 3.400 1.00 93.62 87 PHE A C 1
ATOM 707 O O . PHE A 1 87 ? 4.498 1.373 2.648 1.00 93.62 87 PHE A O 1
ATOM 714 N N . ASN A 1 88 ? 4.105 -0.295 4.092 1.00 95.44 88 ASN A N 1
ATOM 715 C CA . ASN A 1 88 ? 5.452 -0.860 3.993 1.00 95.44 88 ASN A CA 1
ATOM 716 C C . ASN A 1 88 ? 5.764 -1.391 2.585 1.00 95.44 88 ASN A C 1
ATOM 718 O O . ASN A 1 88 ? 6.858 -1.154 2.067 1.00 95.44 88 ASN A O 1
ATOM 722 N N . LYS A 1 89 ? 4.820 -2.095 1.942 1.00 94.44 89 LYS A N 1
ATOM 723 C CA . LYS A 1 89 ? 4.971 -2.551 0.550 1.00 94.44 89 LYS A CA 1
ATOM 724 C C . LYS A 1 89 ? 5.0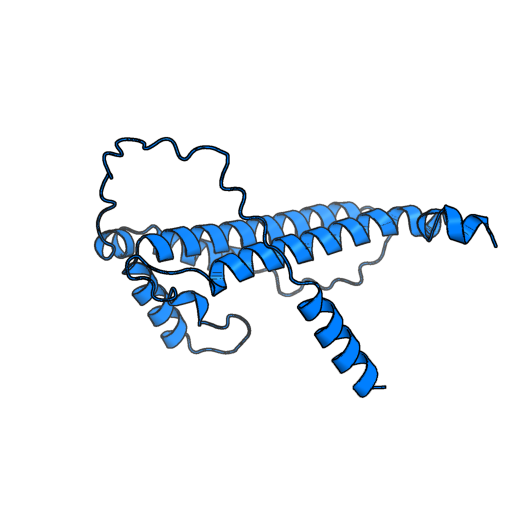97 -1.369 -0.408 1.00 94.44 89 LYS A C 1
ATOM 726 O O . LYS A 1 89 ? 5.933 -1.411 -1.310 1.00 94.44 89 LYS A O 1
ATOM 731 N N . GLU A 1 90 ? 4.320 -0.313 -0.187 1.00 91.50 90 GLU A N 1
ATOM 732 C CA . GLU A 1 90 ? 4.357 0.898 -1.002 1.00 91.50 90 GLU A CA 1
ATOM 733 C C . GLU A 1 90 ? 5.706 1.632 -0.885 1.00 91.50 90 GLU A C 1
ATOM 735 O O . GLU A 1 90 ? 6.321 1.939 -1.907 1.00 91.50 90 GLU A O 1
ATOM 740 N N . ILE A 1 91 ? 6.209 1.842 0.340 1.00 91.69 91 ILE A N 1
ATOM 741 C CA . ILE A 1 91 ? 7.538 2.428 0.601 1.00 91.69 91 ILE A CA 1
ATOM 742 C C . ILE A 1 91 ? 8.641 1.572 -0.042 1.00 91.69 91 ILE A C 1
ATOM 744 O O . ILE A 1 91 ? 9.530 2.081 -0.726 1.00 91.69 91 ILE A O 1
ATOM 748 N N . ASN A 1 92 ? 8.584 0.246 0.123 1.00 93.56 92 ASN A N 1
ATOM 749 C CA . ASN A 1 92 ? 9.558 -0.667 -0.478 1.00 93.56 92 ASN A CA 1
ATOM 750 C C . ASN A 1 92 ? 9.545 -0.575 -2.014 1.00 93.56 92 ASN A C 1
ATOM 752 O O . ASN A 1 92 ? 10.604 -0.512 -2.639 1.00 93.56 92 ASN A O 1
ATOM 756 N N . LEU A 1 93 ? 8.363 -0.504 -2.635 1.00 91.62 93 LEU A N 1
ATOM 757 C CA . LEU A 1 93 ? 8.254 -0.339 -4.082 1.00 91.62 93 LEU A CA 1
ATOM 758 C C . LEU A 1 93 ? 8.859 0.991 -4.554 1.00 91.62 93 LEU A C 1
ATOM 760 O O . LEU A 1 93 ? 9.605 0.997 -5.534 1.00 91.62 93 LEU A O 1
ATOM 764 N N . GLU A 1 94 ? 8.595 2.098 -3.857 1.00 90.06 94 GLU A N 1
ATOM 765 C CA . GLU A 1 94 ? 9.213 3.398 -4.155 1.00 90.06 94 GLU A CA 1
ATOM 766 C C . GLU A 1 94 ? 10.742 3.320 -4.075 1.00 90.06 94 GLU A C 1
ATOM 768 O O . GLU A 1 94 ? 11.438 3.769 -4.992 1.00 90.06 94 GLU A O 1
ATOM 773 N N . ASN A 1 95 ? 11.270 2.661 -3.043 1.00 90.88 95 ASN A N 1
ATOM 774 C CA . ASN A 1 95 ? 12.703 2.441 -2.874 1.00 90.88 95 ASN A CA 1
ATOM 775 C C . ASN A 1 95 ? 13.301 1.588 -4.005 1.00 90.88 95 ASN A C 1
ATOM 777 O O . ASN A 1 95 ? 14.312 1.984 -4.593 1.00 90.88 95 ASN A O 1
ATOM 781 N N . LYS A 1 96 ? 12.644 0.490 -4.410 1.00 90.44 96 LYS A N 1
ATOM 782 C CA . LYS A 1 96 ? 13.049 -0.315 -5.581 1.00 90.44 96 LYS A CA 1
ATOM 783 C C . LYS A 1 96 ? 13.057 0.512 -6.867 1.00 90.44 96 LYS A C 1
ATOM 785 O O . LYS A 1 96 ? 13.991 0.409 -7.666 1.00 90.44 96 LYS A O 1
ATOM 790 N N . VAL A 1 97 ? 12.024 1.332 -7.085 1.00 88.94 97 VAL A N 1
ATOM 791 C CA . VAL A 1 97 ? 11.920 2.214 -8.257 1.00 88.94 97 VAL A CA 1
ATOM 792 C C . VAL A 1 97 ? 13.061 3.217 -8.266 1.00 88.94 97 VAL A C 1
ATOM 794 O O . VAL A 1 97 ? 13.714 3.347 -9.299 1.00 88.94 97 VAL A O 1
ATOM 797 N N . ASN A 1 98 ? 13.345 3.870 -7.140 1.00 86.88 98 ASN A N 1
ATOM 798 C CA . ASN A 1 98 ? 14.440 4.828 -6.995 1.00 86.88 98 ASN A CA 1
ATOM 799 C C . ASN A 1 98 ? 15.814 4.181 -7.224 1.00 86.88 98 ASN A C 1
ATOM 801 O O . ASN A 1 98 ? 16.648 4.740 -7.948 1.00 86.88 98 ASN A O 1
ATOM 805 N N . GLU A 1 99 ? 16.035 2.983 -6.680 1.00 90.00 99 GLU A N 1
ATOM 806 C CA . GLU A 1 99 ? 17.265 2.218 -6.878 1.00 90.00 99 GLU A CA 1
ATOM 807 C C . GLU A 1 99 ? 17.465 1.882 -8.362 1.00 90.00 99 GLU A C 1
ATOM 809 O O . GLU A 1 99 ? 18.500 2.222 -8.943 1.00 90.00 99 GLU A O 1
ATOM 814 N N . PHE A 1 100 ? 16.460 1.289 -9.011 1.00 87.75 100 PHE A N 1
ATOM 815 C CA . PHE A 1 100 ? 16.512 0.935 -10.431 1.00 87.75 100 PHE A CA 1
ATOM 816 C C . PHE A 1 100 ? 16.749 2.156 -11.318 1.00 87.75 100 PHE A C 1
ATOM 818 O O . PHE A 1 100 ? 17.603 2.182 -12.206 1.00 87.75 100 PHE A O 1
ATOM 825 N N . GLN A 1 101 ? 16.031 3.227 -11.012 1.00 84.75 101 GLN A N 1
ATOM 826 C CA . GLN A 1 101 ? 16.201 4.516 -11.637 1.00 84.75 101 GLN A CA 1
ATOM 827 C C . GLN A 1 101 ? 17.654 5.001 -11.533 1.00 84.75 101 GLN A C 1
ATOM 829 O O . GLN A 1 101 ? 18.205 5.476 -12.534 1.00 84.75 101 GLN A O 1
ATOM 834 N N . SER A 1 102 ? 18.276 4.943 -10.354 1.00 85.31 102 SER A N 1
ATOM 835 C CA . SER A 1 102 ? 19.663 5.388 -10.168 1.00 85.31 102 SER A CA 1
ATOM 836 C C . SER A 1 102 ? 20.656 4.567 -11.003 1.00 85.31 102 SER A C 1
ATOM 838 O O . SER A 1 102 ? 21.543 5.157 -11.620 1.00 85.31 102 SER A O 1
ATOM 840 N N . LYS A 1 103 ? 20.432 3.250 -11.144 1.00 84.69 103 LYS A N 1
ATOM 841 C CA . LYS A 1 103 ? 21.209 2.370 -12.035 1.00 84.69 103 LYS A CA 1
ATOM 842 C C . LYS A 1 103 ? 21.120 2.818 -13.497 1.00 84.69 103 LYS A C 1
ATOM 844 O O . LYS A 1 103 ? 22.150 2.931 -14.154 1.00 84.69 103 LYS A O 1
ATOM 849 N N . ILE A 1 104 ? 19.923 3.173 -13.975 1.00 79.06 104 ILE A N 1
ATOM 850 C CA . ILE A 1 104 ? 19.720 3.650 -15.356 1.00 79.06 104 ILE A CA 1
ATOM 851 C C . ILE A 1 104 ? 20.260 5.062 -15.577 1.00 79.06 104 ILE A C 1
ATOM 853 O O . ILE A 1 104 ? 20.764 5.350 -16.647 1.00 79.06 104 ILE A O 1
ATOM 857 N N . LYS A 1 105 ? 20.186 5.976 -14.599 1.00 70.25 105 LYS A N 1
ATOM 858 C CA . LYS A 1 105 ? 20.737 7.342 -14.765 1.00 70.25 105 LYS A CA 1
ATOM 859 C C . LYS A 1 105 ? 22.247 7.340 -15.029 1.00 70.25 105 LYS A C 1
ATOM 861 O O . LYS A 1 105 ? 22.753 8.291 -15.617 1.00 70.25 105 LYS A O 1
ATOM 866 N N . ASN A 1 106 ? 22.938 6.296 -14.578 1.00 63.34 106 ASN A N 1
ATOM 867 C CA . ASN A 1 106 ? 24.359 6.092 -14.830 1.00 63.34 106 ASN A CA 1
ATOM 868 C C . ASN A 1 106 ? 24.636 5.492 -16.223 1.00 63.34 106 ASN A C 1
ATOM 870 O O . ASN A 1 106 ? 25.774 5.556 -16.684 1.00 63.34 106 ASN A O 1
ATOM 874 N N . SER A 1 107 ? 23.623 4.953 -16.914 1.00 58.00 107 SER A N 1
ATOM 875 C CA . SER A 1 107 ? 23.675 4.704 -18.356 1.00 58.00 107 SER A CA 1
ATOM 876 C C . SER A 1 107 ? 23.171 5.958 -19.090 1.00 58.00 107 SER A C 1
ATOM 878 O O . SER A 1 107 ? 22.345 6.711 -18.584 1.00 58.00 107 SER A O 1
ATOM 880 N N . ASN A 1 108 ? 23.691 6.274 -20.278 1.00 52.78 108 ASN A N 1
ATOM 881 C CA . ASN A 1 108 ? 23.405 7.533 -20.998 1.00 52.78 108 ASN A CA 1
ATOM 882 C C . ASN A 1 108 ? 21.948 7.669 -21.521 1.00 52.78 108 ASN A C 1
ATOM 884 O O . ASN A 1 108 ? 21.678 8.408 -22.471 1.00 52.78 108 ASN A O 1
ATOM 888 N N . MET A 1 109 ? 20.991 6.953 -20.935 1.00 51.34 109 MET A N 1
ATOM 889 C CA . MET A 1 109 ? 19.599 6.899 -21.349 1.00 51.34 109 MET A CA 1
ATOM 890 C C . MET A 1 109 ? 18.811 8.039 -20.684 1.00 51.34 109 MET A C 1
ATOM 892 O O . MET A 1 109 ? 18.490 8.010 -19.494 1.00 51.34 109 MET A O 1
ATOM 896 N N . LYS A 1 110 ? 18.493 9.090 -21.454 1.00 48.81 110 LYS A N 1
ATOM 897 C CA . LYS A 1 110 ? 17.629 10.192 -20.990 1.00 48.81 110 LYS A CA 1
ATOM 898 C C . LYS A 1 110 ? 16.260 9.634 -20.570 1.00 48.81 110 LYS A C 1
ATOM 900 O O . LYS A 1 110 ? 15.532 9.092 -21.398 1.00 48.81 110 LYS A O 1
ATOM 905 N N . ARG A 1 111 ? 15.911 9.775 -19.286 1.00 51.09 111 ARG A N 1
ATOM 906 C CA . ARG A 1 111 ? 14.640 9.298 -18.710 1.00 51.09 111 ARG A CA 1
ATOM 907 C C . ARG A 1 111 ? 13.420 9.992 -19.327 1.00 51.09 111 ARG A C 1
ATOM 909 O O . ARG A 1 111 ? 13.403 11.213 -19.440 1.00 51.09 111 ARG A O 1
ATOM 916 N N . GLN A 1 112 ? 12.369 9.210 -19.588 1.00 48.25 112 GLN A N 1
ATOM 917 C CA . GLN A 1 112 ? 10.990 9.687 -19.800 1.00 48.25 112 GLN A CA 1
ATOM 918 C C . GLN A 1 112 ? 10.149 9.715 -18.509 1.00 48.25 112 GLN A C 1
ATOM 920 O O . GLN A 1 112 ? 9.063 10.283 -18.503 1.00 48.25 112 GLN A O 1
ATOM 925 N N . PHE A 1 113 ? 10.627 9.128 -17.407 1.00 47.22 113 PHE A N 1
ATOM 926 C CA . PHE A 1 113 ? 9.885 9.094 -16.145 1.00 47.22 113 PHE A CA 1
ATOM 927 C C . PHE A 1 113 ? 10.188 10.340 -15.301 1.00 47.22 113 PHE A C 1
ATOM 929 O O . PHE A 1 113 ? 11.330 10.531 -14.871 1.00 47.22 113 PHE A O 1
ATOM 936 N N . ASN A 1 114 ? 9.177 11.183 -15.080 1.00 44.28 114 ASN A N 1
ATOM 937 C CA . ASN A 1 114 ? 9.276 12.410 -14.292 1.00 44.28 114 ASN A CA 1
ATOM 938 C C . ASN A 1 114 ? 8.697 12.169 -12.886 1.00 44.28 114 ASN A C 1
ATOM 940 O O . ASN A 1 114 ? 7.485 12.168 -12.712 1.00 44.28 114 ASN A O 1
ATOM 944 N N . SER A 1 115 ? 9.559 11.921 -11.896 1.00 46.78 115 SER A N 1
ATOM 945 C CA . SER A 1 115 ? 9.176 11.527 -10.527 1.00 46.78 115 SER A CA 1
ATOM 946 C C . SER A 1 115 ? 9.009 12.712 -9.565 1.00 46.78 115 SER A C 1
ATOM 948 O O . SER A 1 115 ? 9.353 12.609 -8.386 1.00 46.78 115 SER A O 1
ATOM 950 N N . ASN A 1 116 ? 8.547 13.859 -10.059 1.00 45.03 116 ASN A N 1
ATOM 951 C CA . ASN A 1 116 ? 8.529 15.104 -9.285 1.00 45.03 116 ASN A CA 1
ATOM 952 C C . ASN A 1 116 ? 7.598 15.089 -8.048 1.00 45.03 116 ASN A C 1
ATOM 954 O O . ASN A 1 116 ? 7.652 16.046 -7.284 1.00 45.03 116 ASN A O 1
ATOM 958 N N . ASP A 1 117 ? 6.852 14.008 -7.790 1.00 49.28 117 ASP A N 1
ATOM 959 C CA . ASP A 1 117 ? 5.979 13.853 -6.612 1.00 49.28 117 ASP A CA 1
ATOM 960 C C . ASP A 1 117 ? 6.499 12.885 -5.527 1.00 49.28 117 ASP A C 1
ATOM 962 O O . ASP A 1 117 ? 5.779 12.549 -4.589 1.00 49.28 117 ASP A O 1
ATOM 966 N N . LEU A 1 118 ? 7.765 12.458 -5.575 1.00 52.16 118 LEU A N 1
ATOM 967 C CA . LEU A 1 118 ? 8.343 11.610 -4.519 1.00 52.16 118 LEU A CA 1
ATOM 968 C C . LEU A 1 118 ? 8.812 12.436 -3.305 1.00 52.16 118 LEU A C 1
ATOM 970 O O . LEU A 1 118 ? 10.004 12.655 -3.088 1.00 52.16 118 LEU A O 1
ATOM 974 N N . LYS A 1 119 ? 7.832 12.886 -2.511 1.00 58.25 119 LYS A N 1
ATOM 975 C CA . LYS A 1 119 ? 7.941 13.223 -1.075 1.00 58.25 119 LYS A CA 1
ATOM 976 C C . LYS A 1 119 ? 6.740 12.633 -0.312 1.00 58.25 119 LYS A C 1
ATOM 978 O O . LYS A 1 119 ? 5.987 13.346 0.352 1.00 58.25 119 LYS A O 1
ATOM 983 N N . SER A 1 120 ? 6.522 11.331 -0.486 1.00 70.88 120 SER A N 1
ATOM 984 C CA . SER A 1 120 ? 5.400 10.552 0.064 1.00 70.88 120 SER A CA 1
ATOM 985 C C . SER A 1 120 ? 5.801 9.651 1.245 1.00 70.88 120 SER A C 1
ATOM 987 O O . SER A 1 120 ? 4.928 9.284 2.026 1.00 70.88 120 SER A O 1
ATOM 989 N N . GLU A 1 121 ? 7.090 9.332 1.413 1.00 79.94 121 GLU A N 1
ATOM 990 C CA . GLU A 1 121 ? 7.591 8.390 2.431 1.00 79.94 121 GLU A CA 1
ATOM 991 C C . GLU A 1 121 ? 7.347 8.889 3.861 1.00 79.94 121 GLU A C 1
ATOM 993 O O . GLU A 1 121 ? 6.681 8.206 4.631 1.00 79.94 121 GLU A O 1
AT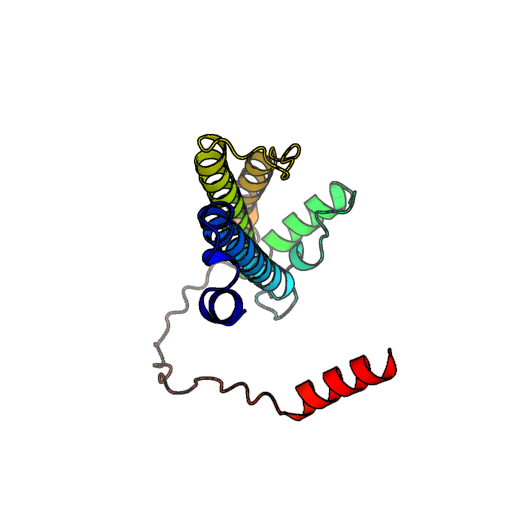OM 998 N N . GLU A 1 122 ? 7.733 10.130 4.186 1.00 81.31 122 GLU A N 1
ATOM 999 C CA . GLU A 1 122 ? 7.541 10.715 5.529 1.00 81.31 122 GLU A CA 1
ATOM 1000 C C . GLU A 1 122 ? 6.067 10.695 5.979 1.00 81.31 122 GLU A C 1
ATOM 1002 O O . GLU A 1 122 ? 5.758 10.496 7.154 1.00 81.31 122 GLU A O 1
ATOM 1007 N N . LYS A 1 123 ? 5.127 10.885 5.040 1.00 83.50 123 LYS A N 1
ATOM 1008 C CA . LYS A 1 123 ? 3.688 10.813 5.334 1.00 83.50 123 LYS A CA 1
ATOM 1009 C C . LYS A 1 123 ? 3.254 9.382 5.638 1.00 83.50 123 LYS A C 1
ATOM 1011 O O . LY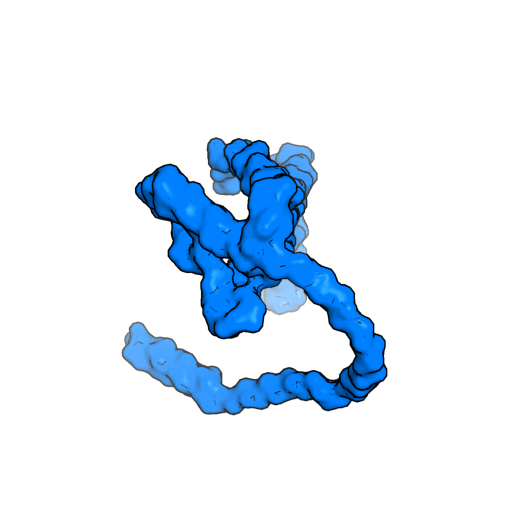S A 1 123 ? 2.496 9.174 6.580 1.00 83.50 123 LYS A O 1
ATOM 1016 N N . LYS A 1 124 ? 3.727 8.408 4.857 1.00 88.94 124 LYS A N 1
ATOM 1017 C CA . LYS A 1 124 ? 3.425 6.983 5.055 1.00 88.94 124 LYS A CA 1
ATOM 1018 C C . LYS A 1 124 ? 4.016 6.473 6.362 1.00 88.94 124 LYS A C 1
ATOM 1020 O O . LYS A 1 124 ? 3.317 5.811 7.120 1.00 88.94 124 LYS A O 1
ATOM 1025 N N . GLU A 1 125 ? 5.249 6.856 6.675 1.00 89.94 125 GLU A N 1
ATOM 1026 C CA . GLU A 1 125 ? 5.883 6.559 7.959 1.00 89.94 125 GLU A CA 1
ATOM 1027 C C . GLU A 1 125 ? 5.107 7.171 9.126 1.00 89.94 125 GLU A C 1
ATOM 1029 O O . GLU A 1 125 ? 4.867 6.498 10.124 1.00 89.94 125 GLU A O 1
ATOM 1034 N N . ALA A 1 126 ? 4.645 8.421 9.007 1.00 88.62 126 ALA A N 1
ATOM 1035 C CA . ALA A 1 126 ? 3.804 9.035 10.033 1.00 88.62 126 ALA A CA 1
ATOM 1036 C C . ALA A 1 126 ? 2.489 8.263 10.247 1.00 88.62 126 ALA A C 1
ATOM 1038 O O . ALA A 1 126 ? 2.057 8.104 11.389 1.00 88.62 126 ALA A O 1
ATOM 1039 N N . ILE A 1 127 ? 1.881 7.747 9.173 1.00 90.75 127 ILE A N 1
ATOM 1040 C CA . ILE A 1 127 ? 0.684 6.903 9.256 1.00 90.75 127 ILE A CA 1
ATOM 1041 C C . ILE A 1 127 ? 1.002 5.570 9.941 1.00 90.75 127 ILE A C 1
ATOM 1043 O O . ILE A 1 127 ? 0.284 5.190 10.863 1.00 90.75 127 ILE A O 1
ATOM 1047 N N . ILE A 1 128 ? 2.080 4.885 9.547 1.00 94.12 128 ILE A N 1
ATOM 1048 C CA . ILE A 1 128 ? 2.523 3.633 10.185 1.00 94.12 128 ILE A CA 1
ATOM 1049 C C . ILE A 1 128 ? 2.751 3.860 11.683 1.00 94.12 128 ILE A C 1
ATOM 1051 O O . ILE A 1 128 ? 2.151 3.170 12.503 1.00 94.12 128 ILE A O 1
ATOM 1055 N N . ASN A 1 129 ? 3.522 4.886 12.047 1.00 93.62 129 ASN A N 1
ATOM 1056 C CA . ASN A 1 129 ? 3.808 5.230 13.440 1.00 93.62 129 ASN A CA 1
ATOM 1057 C C . ASN A 1 129 ? 2.527 5.517 14.240 1.00 93.62 129 ASN A C 1
ATOM 1059 O O . ASN A 1 129 ? 2.421 5.153 15.412 1.00 93.62 129 ASN A O 1
ATOM 1063 N N . PHE A 1 130 ? 1.533 6.161 13.621 1.00 94.25 130 PHE A N 1
ATOM 1064 C CA . PHE A 1 130 ? 0.239 6.385 14.256 1.00 94.25 130 PHE A CA 1
ATOM 1065 C C . PHE A 1 130 ? -0.540 5.076 14.454 1.00 94.25 130 PHE A C 1
ATOM 1067 O O . PHE A 1 130 ? -1.064 4.841 15.542 1.00 94.25 130 PHE A O 1
ATOM 1074 N N . LEU A 1 131 ? -0.584 4.205 13.444 1.00 93.38 131 LEU A N 1
ATOM 1075 C CA . LEU A 1 131 ? -1.249 2.899 13.515 1.00 93.38 131 LEU A CA 1
ATOM 1076 C C . LEU A 1 131 ? -0.605 1.966 14.556 1.00 93.38 131 LEU A C 1
ATOM 1078 O O . LEU A 1 131 ? -1.307 1.185 15.199 1.00 93.38 131 LEU A O 1
ATOM 1082 N N . GLU A 1 132 ? 0.708 2.073 14.756 1.00 93.56 132 GLU A N 1
ATOM 1083 C CA . GLU A 1 132 ? 1.463 1.327 15.771 1.00 93.56 132 GLU A CA 1
ATOM 1084 C C . GLU A 1 132 ? 1.364 1.927 17.180 1.00 93.56 132 GLU A C 1
ATOM 1086 O O . GLU A 1 132 ? 1.716 1.269 18.161 1.00 93.56 132 GLU A O 1
ATOM 1091 N N . SER A 1 133 ? 0.870 3.159 17.307 1.00 94.31 133 SER A N 1
ATOM 1092 C CA . SER A 1 133 ? 0.821 3.864 18.585 1.00 94.31 133 SER A CA 1
ATOM 1093 C C . SER A 1 133 ? -0.066 3.173 19.629 1.00 94.31 133 SER A C 1
ATOM 1095 O O . SER A 1 133 ? -0.995 2.412 19.322 1.00 94.31 133 SER A O 1
ATOM 1097 N N . ASP A 1 134 ? 0.162 3.521 20.898 1.00 93.38 134 ASP A N 1
ATOM 1098 C CA . ASP A 1 134 ? -0.677 3.082 22.018 1.00 93.38 134 ASP A CA 1
ATOM 1099 C C . ASP A 1 134 ? -2.149 3.469 21.825 1.00 93.38 134 ASP A C 1
ATOM 1101 O O . ASP A 1 134 ? -3.046 2.747 22.260 1.00 93.38 134 ASP A O 1
ATOM 1105 N N . TYR A 1 135 ? -2.416 4.577 21.126 1.00 94.56 135 TYR A N 1
ATOM 1106 C CA . TYR A 1 135 ? -3.772 5.016 20.816 1.00 94.56 135 TYR A CA 1
ATOM 1107 C C . TYR A 1 135 ? -4.531 3.964 19.995 1.00 94.56 135 TYR A C 1
ATOM 1109 O O . TYR A 1 135 ? -5.612 3.539 20.407 1.00 94.56 135 TYR A O 1
ATOM 1117 N N . CYS A 1 136 ? -3.961 3.480 18.889 1.00 92.25 136 CYS A N 1
ATOM 1118 C CA . CYS A 1 136 ? -4.602 2.457 18.053 1.00 92.25 136 CYS A CA 1
ATOM 1119 C C . CYS A 1 136 ? -4.550 1.066 18.696 1.00 92.25 136 CYS A C 1
ATOM 1121 O O . CYS A 1 136 ? -5.516 0.299 18.642 1.00 92.25 136 CYS A O 1
ATOM 1123 N N . SER A 1 137 ? -3.472 0.771 19.420 1.00 90.12 137 SER A N 1
ATOM 1124 C CA . SER A 1 137 ? -3.358 -0.464 20.200 1.00 90.12 137 SER A CA 1
ATOM 1125 C C . SER A 1 137 ? -4.400 -0.562 21.322 1.00 90.12 137 SER A C 1
ATOM 1127 O O . SER A 1 137 ? -4.839 -1.660 21.653 1.00 90.12 137 SER A O 1
ATOM 1129 N N . SER A 1 138 ? -4.835 0.566 21.895 1.00 92.50 138 SER A N 1
ATOM 1130 C CA . SER A 1 138 ? -5.868 0.599 22.941 1.00 92.50 138 SER A CA 1
ATOM 1131 C C . SER A 1 138 ? -7.301 0.443 22.418 1.00 92.50 138 SER A C 1
ATOM 1133 O O . SER A 1 138 ? -8.190 0.076 23.186 1.00 92.50 138 SER A O 1
ATOM 1135 N N . GLN A 1 139 ? -7.528 0.719 21.131 1.00 92.12 139 GLN A N 1
ATOM 1136 C CA . GLN A 1 139 ? -8.854 0.697 20.505 1.00 92.12 139 GLN A CA 1
ATOM 1137 C C . GLN A 1 139 ? -9.187 -0.616 19.808 1.00 92.12 139 GLN A C 1
ATOM 1139 O O . GLN A 1 139 ? -10.364 -0.931 19.628 1.00 92.12 139 GLN A O 1
ATOM 1144 N N . SER A 1 140 ? -8.170 -1.376 19.418 1.00 89.31 140 SER A N 1
ATOM 1145 C CA . SER A 1 140 ? -8.361 -2.679 18.798 1.00 89.31 140 SER A CA 1
ATOM 1146 C C . SER A 1 140 ? -8.562 -3.768 19.861 1.00 89.31 140 SER A C 1
ATOM 1148 O O . SER A 1 140 ? -8.007 -3.683 20.964 1.00 89.31 140 SER A O 1
ATOM 1150 N N . PRO A 1 141 ? -9.352 -4.819 19.564 1.00 84.31 141 PRO A N 1
ATOM 1151 C CA . PRO A 1 141 ? -9.426 -5.988 20.425 1.00 84.31 141 PRO A CA 1
ATOM 1152 C C . PRO A 1 141 ? -8.012 -6.506 20.681 1.00 84.31 141 PRO A C 1
ATOM 1154 O O . PRO A 1 141 ? -7.222 -6.663 19.744 1.00 84.31 141 PRO A O 1
ATOM 1157 N N . LYS A 1 142 ? -7.676 -6.772 21.951 1.00 78.81 142 LYS A N 1
ATOM 1158 C CA . LYS A 1 142 ? -6.387 -7.387 22.278 1.00 78.81 142 LYS A CA 1
ATOM 1159 C C . LYS A 1 142 ? -6.259 -8.652 21.448 1.00 78.81 142 LYS A C 1
ATOM 1161 O O . LYS A 1 142 ? -7.198 -9.442 21.420 1.00 78.81 142 LYS A O 1
ATOM 1166 N N . LYS A 1 143 ? -5.103 -8.828 20.801 1.00 69.88 143 LYS A N 1
ATOM 1167 C CA . LYS A 1 143 ? -4.761 -10.042 20.059 1.00 69.88 143 LYS A CA 1
ATOM 1168 C C . LYS A 1 143 ? -5.003 -11.223 20.986 1.00 69.88 143 LYS A C 1
ATOM 1170 O O . LYS A 1 143 ? -4.191 -11.492 21.874 1.00 69.88 143 LYS A O 1
ATOM 1175 N N . GLU A 1 144 ? -6.148 -11.879 20.831 1.00 66.62 144 GLU A N 1
ATOM 1176 C CA . GLU A 1 144 ? -6.382 -13.120 21.532 1.00 66.62 144 GLU A CA 1
ATOM 1177 C C . GLU A 1 144 ? -5.281 -14.041 21.037 1.00 66.62 144 GLU A C 1
ATOM 1179 O O . GLU A 1 144 ? -5.145 -14.298 19.838 1.00 66.62 144 GLU A O 1
ATOM 1184 N N . ILE A 1 145 ? -4.417 -14.464 21.958 1.00 60.12 145 ILE A N 1
ATOM 1185 C CA . ILE A 1 145 ? -3.505 -15.560 21.688 1.00 60.12 145 ILE A CA 1
ATOM 1186 C C . ILE A 1 145 ? -4.434 -16.751 21.528 1.00 60.12 145 ILE A C 1
ATOM 1188 O O . ILE A 1 145 ? -4.785 -17.413 22.506 1.00 60.12 145 ILE A O 1
ATOM 1192 N N . VAL A 1 146 ? -4.894 -16.972 20.298 1.00 61.56 146 VAL A N 1
ATOM 1193 C CA . VAL A 1 146 ? -5.550 -18.206 19.915 1.00 61.56 146 VAL A CA 1
ATOM 1194 C C . VAL A 1 146 ? -4.513 -19.269 20.235 1.00 61.56 146 VAL A C 1
ATOM 1196 O O . VAL A 1 146 ? -3.522 -19.425 19.523 1.00 61.56 146 VAL A O 1
ATOM 1199 N N . LYS A 1 147 ? -4.689 -19.941 21.377 1.00 49.97 147 LYS A N 1
ATOM 1200 C CA . LYS A 1 147 ? -3.987 -21.177 21.710 1.00 49.97 147 LYS A CA 1
ATOM 1201 C C . LYS A 1 147 ? -4.463 -22.191 20.683 1.00 49.97 147 LYS A C 1
ATOM 1203 O O . LYS A 1 147 ? -5.416 -22.929 20.914 1.00 49.97 147 LYS A O 1
ATOM 1208 N N . GLY A 1 148 ? -3.869 -22.126 19.500 1.00 53.53 148 GLY A N 1
ATOM 1209 C CA . GLY A 1 148 ? -4.159 -23.028 18.414 1.00 53.53 148 GLY A CA 1
ATOM 1210 C C . GLY A 1 148 ? -3.740 -24.418 18.850 1.00 53.53 148 GLY A C 1
ATOM 1211 O O . GLY A 1 148 ? -2.553 -24.725 18.890 1.00 53.53 148 GLY A O 1
ATOM 1212 N N . ASN A 1 149 ? -4.721 -25.272 19.131 1.00 48.53 149 ASN A N 1
ATOM 1213 C CA . ASN A 1 149 ? -4.605 -26.648 18.684 1.00 48.53 149 ASN A CA 1
ATOM 1214 C C . ASN A 1 149 ? -4.514 -26.558 17.165 1.00 48.53 149 ASN A C 1
ATOM 1216 O O . ASN A 1 149 ? -5.533 -26.384 16.495 1.00 48.53 149 ASN A O 1
ATOM 1220 N N . SER A 1 150 ? -3.289 -26.574 16.649 1.00 47.81 150 SER A N 1
ATOM 1221 C CA . SER A 1 150 ? -2.998 -26.669 15.230 1.00 47.81 150 SER A CA 1
ATOM 1222 C C . SER A 1 150 ? -3.739 -27.889 14.692 1.00 47.81 150 SER A C 1
ATOM 1224 O O . SER A 1 150 ? -3.293 -29.022 14.846 1.00 47.81 150 SER A O 1
ATOM 1226 N N . ARG A 1 151 ? -4.914 -27.677 14.097 1.00 47.50 151 ARG A N 1
ATOM 1227 C CA . ARG A 1 151 ? -5.387 -28.602 13.078 1.00 47.50 151 ARG A CA 1
ATOM 1228 C C . ARG A 1 151 ? -4.424 -28.396 11.927 1.00 47.50 151 ARG A C 1
ATOM 1230 O O . ARG A 1 151 ? -4.404 -27.314 11.347 1.00 47.50 151 ARG A O 1
ATOM 1237 N N . GLU A 1 152 ? -3.587 -29.398 11.684 1.00 45.41 152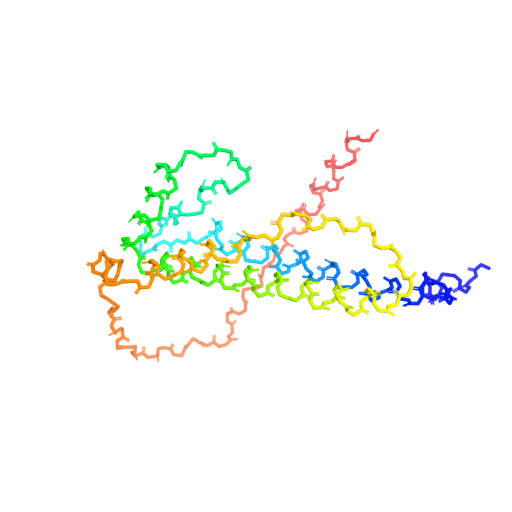 GLU A N 1
ATOM 1238 C CA . GLU A 1 152 ? -2.890 -29.556 10.415 1.00 45.41 152 GLU A CA 1
ATOM 1239 C C . GLU A 1 152 ? -3.908 -29.299 9.303 1.00 45.41 152 GLU A C 1
ATOM 1241 O O . GLU A 1 152 ? -4.844 -30.074 9.095 1.00 45.41 152 GLU A O 1
ATOM 1246 N N . ILE A 1 153 ? -3.774 -28.151 8.645 1.00 47.56 153 ILE A N 1
ATOM 1247 C CA . ILE A 1 153 ? -4.406 -27.928 7.358 1.00 47.56 153 ILE A CA 1
ATOM 1248 C C . ILE A 1 153 ? -3.616 -28.832 6.425 1.00 47.56 153 ILE A C 1
ATOM 1250 O O . ILE A 1 153 ? -2.447 -28.578 6.143 1.00 47.56 153 ILE A O 1
ATOM 1254 N N . SER A 1 154 ? -4.231 -29.952 6.053 1.00 47.53 154 SER A N 1
ATOM 1255 C CA . SER A 1 154 ? -3.706 -30.844 5.032 1.00 47.53 154 SER A CA 1
ATOM 1256 C C . SER A 1 154 ? -3.427 -30.019 3.776 1.00 47.53 154 SER A C 1
ATOM 1258 O O . SER A 1 154 ? -4.306 -29.316 3.283 1.00 47.53 154 SER A O 1
ATOM 1260 N N . GLU A 1 155 ? -2.201 -30.126 3.272 1.00 52.53 155 GLU A N 1
ATOM 1261 C CA . GLU A 1 155 ? -1.628 -29.463 2.089 1.00 52.53 155 GLU A CA 1
ATOM 1262 C C . GLU A 1 155 ? -2.366 -29.740 0.756 1.00 52.53 155 GLU A C 1
ATOM 1264 O O . GLU A 1 155 ? -1.850 -29.439 -0.315 1.00 52.53 155 GLU A O 1
ATOM 1269 N N . ASN A 1 156 ? -3.577 -30.303 0.794 1.00 52.09 156 ASN A N 1
ATOM 1270 C CA . ASN A 1 156 ? -4.318 -30.749 -0.384 1.00 52.09 156 ASN A CA 1
ATOM 1271 C C . ASN A 1 156 ? -5.489 -29.847 -0.792 1.00 52.09 156 ASN A C 1
ATOM 1273 O O . ASN A 1 156 ? -6.055 -30.072 -1.859 1.00 52.09 156 ASN A O 1
ATOM 1277 N N . ASP A 1 157 ? -5.806 -28.789 -0.042 1.00 48.31 157 ASP A N 1
ATOM 1278 C CA . ASP A 1 157 ? -6.780 -27.783 -0.489 1.00 48.31 157 ASP A CA 1
ATOM 1279 C C . ASP A 1 157 ? -6.085 -26.692 -1.319 1.00 48.31 157 ASP A C 1
ATOM 1281 O O . ASP A 1 157 ? -6.206 -25.490 -1.077 1.00 48.31 157 ASP A O 1
ATOM 1285 N N . ALA A 1 158 ? -5.341 -27.115 -2.345 1.00 48.53 158 ALA A N 1
ATOM 1286 C CA . ALA A 1 158 ? -5.080 -26.250 -3.480 1.00 48.53 158 ALA A CA 1
ATOM 1287 C C . ALA A 1 158 ? -6.445 -25.943 -4.101 1.00 48.53 158 ALA A C 1
ATOM 1289 O O . ALA A 1 158 ? -7.041 -26.788 -4.771 1.00 48.53 158 ALA A O 1
ATOM 1290 N N . ILE A 1 159 ? -6.966 -24.742 -3.843 1.00 50.38 159 ILE A N 1
ATOM 1291 C CA . ILE A 1 159 ? -8.147 -24.219 -4.522 1.00 50.38 159 ILE A CA 1
ATOM 1292 C C . ILE A 1 159 ? -7.774 -24.142 -6.001 1.00 50.38 159 ILE A C 1
ATOM 1294 O O . ILE A 1 159 ? -7.208 -23.157 -6.474 1.00 50.38 159 ILE A O 1
ATOM 1298 N N . SER A 1 160 ? -8.059 -25.206 -6.749 1.00 47.22 160 SER A N 1
ATOM 1299 C CA . SER A 1 160 ? -8.099 -25.144 -8.195 1.00 47.22 160 SER A CA 1
ATOM 1300 C C . SER A 1 160 ? -9.252 -24.204 -8.518 1.00 47.22 160 SER A C 1
ATOM 1302 O O . SER A 1 160 ? -10.420 -24.603 -8.516 1.00 47.22 160 SER A O 1
ATOM 1304 N N . LEU A 1 161 ? -8.936 -22.929 -8.734 1.00 48.09 161 LEU A N 1
ATOM 1305 C CA . LEU A 1 161 ? -9.818 -22.009 -9.426 1.00 48.09 161 LEU A CA 1
ATOM 1306 C C . LEU A 1 161 ? -10.029 -22.611 -10.815 1.00 48.09 161 LEU A C 1
ATOM 1308 O O . LEU A 1 161 ? -9.263 -22.373 -11.746 1.00 48.09 161 LEU A O 1
ATOM 1312 N N . ASN A 1 162 ? -11.049 -23.460 -10.928 1.00 49.44 162 ASN A N 1
ATOM 1313 C CA . ASN A 1 162 ? -11.595 -23.906 -12.193 1.00 49.44 162 ASN A CA 1
ATOM 1314 C C . ASN A 1 162 ? -12.206 -22.667 -12.841 1.00 49.44 162 ASN A C 1
ATOM 1316 O O . ASN A 1 162 ? -13.406 -22.412 -12.730 1.00 49.44 162 ASN A O 1
ATOM 1320 N N . TYR A 1 163 ? -11.359 -21.860 -13.479 1.00 56.47 163 TYR A N 1
ATOM 1321 C CA . TYR A 1 163 ? -11.793 -20.837 -14.408 1.00 56.47 163 TYR A CA 1
ATOM 1322 C C . TYR A 1 163 ? -12.541 -21.562 -15.519 1.00 56.47 163 TYR A C 1
ATOM 1324 O O . TYR A 1 163 ? -11.954 -22.141 -16.432 1.00 56.47 163 TYR A O 1
ATOM 1332 N N . SER A 1 164 ? -13.864 -21.587 -15.386 1.00 59.72 164 SER A N 1
ATOM 1333 C CA . SER A 1 164 ? -14.754 -22.076 -16.421 1.00 59.72 164 SER A CA 1
ATOM 1334 C C . SER A 1 164 ? -14.414 -21.322 -17.702 1.00 59.72 164 SER A C 1
ATOM 1336 O O . SER A 1 164 ? -14.481 -20.091 -17.728 1.00 59.72 164 SER A O 1
ATOM 1338 N N . GLY A 1 165 ? -14.041 -22.044 -18.764 1.00 68.94 165 GLY A N 1
ATOM 1339 C CA . GLY A 1 165 ? -13.697 -21.459 -20.068 1.00 68.94 165 GLY A CA 1
ATOM 1340 C C . GLY A 1 165 ? -14.775 -20.516 -20.621 1.00 68.94 165 GLY A C 1
ATOM 1341 O O . GLY A 1 165 ? -14.490 -19.682 -21.476 1.00 68.94 165 GLY A O 1
ATOM 1342 N N . ILE A 1 166 ? -15.988 -20.578 -20.065 1.00 71.25 166 ILE A N 1
ATOM 1343 C CA . ILE A 1 166 ? -17.088 -19.640 -20.290 1.00 71.25 166 ILE A CA 1
ATOM 1344 C C . ILE A 1 166 ? -16.658 -18.182 -20.050 1.00 71.25 166 ILE A C 1
ATOM 1346 O O . ILE A 1 166 ? -17.023 -17.328 -20.851 1.00 71.25 166 ILE A O 1
ATOM 1350 N N . PHE A 1 167 ? -15.838 -17.891 -19.030 1.00 74.31 167 PHE A N 1
ATOM 1351 C CA . PHE A 1 167 ? -15.439 -16.513 -18.701 1.00 74.31 167 PHE A CA 1
ATOM 1352 C C . PHE A 1 167 ? -14.589 -15.868 -19.811 1.00 74.31 167 PHE A C 1
ATOM 1354 O O . PHE A 1 167 ? -14.810 -14.716 -20.193 1.00 74.31 167 PHE A O 1
ATOM 1361 N N . PHE A 1 168 ? -13.671 -16.636 -20.407 1.00 77.12 168 PHE A N 1
ATOM 1362 C CA . PHE A 1 168 ? -12.861 -16.175 -21.539 1.00 77.12 168 PHE A CA 1
ATOM 1363 C C . PHE A 1 168 ? -13.691 -16.017 -22.820 1.00 77.12 168 PHE A C 1
ATOM 1365 O O . PHE A 1 168 ? -13.471 -15.072 -23.576 1.00 77.12 168 PHE A O 1
ATOM 1372 N N . ILE A 1 169 ? -14.683 -16.887 -23.037 1.00 83.56 169 ILE A N 1
ATOM 1373 C CA . ILE A 1 169 ? -15.599 -16.792 -24.185 1.00 83.56 169 ILE A CA 1
ATOM 1374 C C . ILE A 1 169 ? -16.468 -15.529 -24.082 1.00 83.56 169 ILE A C 1
ATOM 1376 O O . ILE A 1 169 ? -16.639 -14.827 -25.077 1.00 83.56 169 ILE A O 1
ATOM 1380 N N . THR A 1 170 ? -16.967 -15.186 -22.890 1.00 82.94 170 THR A N 1
ATOM 1381 C CA . THR A 1 170 ? -17.763 -13.963 -22.690 1.00 82.94 170 THR A CA 1
ATOM 1382 C C . THR A 1 170 ? -16.959 -12.686 -22.920 1.00 82.94 170 THR A C 1
ATOM 1384 O O . THR A 1 170 ? -17.457 -11.771 -23.574 1.00 82.94 170 THR A O 1
ATOM 1387 N N . ILE A 1 171 ? -15.701 -12.634 -22.467 1.00 85.56 171 ILE A N 1
ATOM 1388 C CA . ILE A 1 171 ? -14.826 -11.474 -22.704 1.00 85.56 171 ILE A CA 1
ATOM 1389 C C . ILE A 1 171 ? -14.511 -11.337 -24.199 1.00 85.56 171 ILE A C 1
ATOM 1391 O O . ILE A 1 171 ? -14.607 -10.241 -24.749 1.00 85.56 171 ILE A O 1
ATOM 1395 N N . ALA A 1 172 ? -14.201 -12.444 -24.881 1.00 85.31 172 ALA A N 1
ATOM 1396 C CA . ALA A 1 172 ? -13.936 -12.432 -26.318 1.00 85.31 172 ALA A CA 1
ATOM 1397 C C . ALA A 1 172 ? -15.160 -11.982 -27.139 1.00 85.31 172 ALA A C 1
ATOM 1399 O O . ALA A 1 172 ? -15.012 -11.208 -28.083 1.00 85.31 172 ALA A O 1
ATOM 1400 N N . LEU A 1 173 ? -16.370 -12.409 -26.760 1.00 89.38 173 LEU A N 1
ATOM 1401 C CA . LEU A 1 173 ? -17.614 -11.991 -27.417 1.00 89.38 173 LEU A CA 1
ATOM 1402 C C . LEU A 1 173 ? -17.924 -10.504 -27.206 1.00 89.38 173 LEU A C 1
ATOM 1404 O O . LEU A 1 173 ? -18.375 -9.846 -28.140 1.00 89.38 173 LEU A O 1
ATOM 1408 N N . HIS A 1 174 ? -17.667 -9.960 -26.013 1.00 86.38 174 HIS A N 1
ATOM 1409 C CA . HIS A 1 174 ? -17.814 -8.523 -25.767 1.00 86.38 174 HIS A CA 1
ATOM 1410 C C . HIS A 1 174 ? -16.801 -7.689 -26.553 1.00 86.38 174 HIS A C 1
ATOM 1412 O O . HIS A 1 174 ? -17.175 -6.662 -27.111 1.00 86.38 174 HIS A O 1
ATOM 1418 N N . LEU A 1 175 ? -15.553 -8.149 -26.665 1.00 89.56 175 LEU A N 1
ATOM 1419 C CA . LEU A 1 175 ? -14.542 -7.473 -27.482 1.00 89.56 175 LEU A CA 1
ATOM 1420 C C . LEU A 1 175 ? -14.860 -7.544 -28.983 1.00 89.56 175 LEU A C 1
ATOM 1422 O O . LEU A 1 175 ? -14.594 -6.584 -29.696 1.00 89.56 175 LEU A O 1
ATOM 1426 N N . TYR A 1 176 ? -15.461 -8.638 -29.458 1.00 86.94 176 TYR A N 1
ATOM 1427 C CA . TYR A 1 176 ? -15.888 -8.772 -30.854 1.00 86.94 176 TYR A CA 1
ATOM 1428 C C . TYR A 1 176 ? -17.059 -7.847 -31.213 1.00 86.94 176 TYR A C 1
ATOM 1430 O O . TYR A 1 176 ? -17.088 -7.311 -32.310 1.00 86.94 176 TYR A O 1
ATOM 1438 N N . TYR A 1 177 ? -18.004 -7.625 -30.294 1.00 86.94 177 TYR A N 1
ATOM 1439 C CA . TYR A 1 177 ? -19.154 -6.736 -30.524 1.00 86.94 177 TYR A CA 1
ATOM 1440 C C . TYR A 1 177 ? -18.801 -5.239 -30.547 1.00 86.94 177 TYR A C 1
ATOM 1442 O O . TYR A 1 177 ? -19.630 -4.424 -30.946 1.00 86.94 177 TYR A O 1
ATOM 1450 N N . LEU A 1 178 ? -17.606 -4.873 -30.075 1.00 82.81 178 LEU A N 1
ATOM 1451 C CA . LEU A 1 178 ? -17.112 -3.493 -30.028 1.00 82.81 178 LEU A CA 1
ATOM 1452 C C . LEU A 1 178 ? -16.287 -3.096 -31.268 1.00 82.81 178 LEU A C 1
ATOM 1454 O O . LEU A 1 178 ? -15.854 -1.945 -31.346 1.00 82.81 178 LEU A O 1
ATOM 1458 N N . ILE A 1 179 ? -16.066 -4.022 -32.210 1.00 81.00 179 ILE A N 1
ATOM 1459 C CA . ILE A 1 179 ? -15.367 -3.812 -33.492 1.00 81.00 179 ILE A CA 1
ATOM 1460 C C . ILE A 1 179 ? -16.398 -3.775 -34.621 1.00 81.00 179 ILE A C 1
ATOM 1462 O O . ILE A 1 179 ? -16.278 -2.875 -35.482 1.00 81.00 179 ILE A O 1
#